Protein AF-A0A8T8BZK5-F1 (afdb_monomer_lite)

Radius of gyration: 18.71 Å; chains: 1; bounding box: 50×17×50 Å

Sequence (58 aa):
MNARHETQASQIVARTKKNWLIHAPGYKQFPMIILDGPLDHDGALAFARTIWPRCTVE

Structure (mmCIF, N/CA/C/O backbone):
data_AF-A0A8T8BZK5-F1
#
_entry.id   AF-A0A8T8BZK5-F1
#
loop_
_atom_site.group_PDB
_atom_site.id
_atom_site.type_symbol
_atom_site.label_atom_id
_atom_site.label_alt_id
_atom_site.label_comp_id
_atom_site.label_asym_id
_atom_site.label_entity_id
_atom_site.label_seq_id
_atom_site.pdbx_PDB_in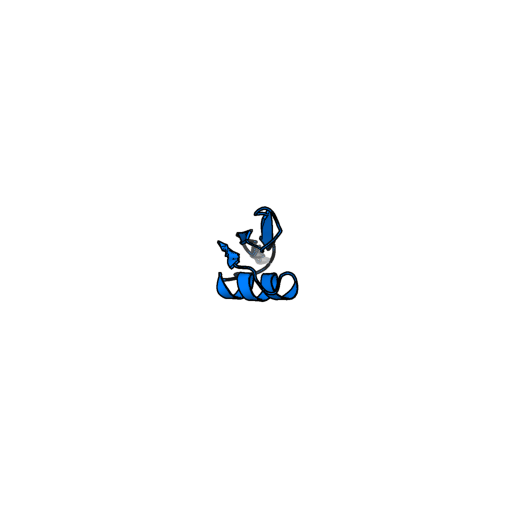s_code
_atom_site.Cartn_x
_atom_site.Cartn_y
_atom_site.Cartn_z
_atom_site.occupancy
_atom_site.B_iso_or_equiv
_atom_site.auth_seq_id
_atom_site.auth_comp_id
_atom_site.auth_asym_id
_atom_site.auth_atom_id
_atom_site.pdbx_PDB_model_num
ATOM 1 N N . MET A 1 1 ? 42.419 -4.662 -36.181 1.00 45.56 1 MET A N 1
ATOM 2 C CA . MET A 1 1 ? 41.802 -5.412 -35.066 1.00 45.56 1 MET A CA 1
ATOM 3 C C . MET A 1 1 ? 40.889 -4.432 -34.350 1.00 45.56 1 MET A C 1
ATOM 5 O O . MET A 1 1 ? 41.373 -3.657 -33.541 1.00 45.56 1 MET A O 1
ATOM 9 N N . ASN A 1 2 ? 39.614 -4.362 -34.736 1.00 39.31 2 ASN A N 1
ATOM 10 C CA . ASN A 1 2 ? 38.709 -3.316 -34.250 1.00 39.31 2 ASN A CA 1
ATOM 11 C C . ASN A 1 2 ? 37.764 -3.947 -33.229 1.00 39.31 2 ASN A C 1
ATOM 13 O O . ASN A 1 2 ? 36.794 -4.608 -33.601 1.00 39.31 2 ASN A O 1
ATOM 17 N N . ALA A 1 3 ? 38.117 -3.805 -31.950 1.00 53.00 3 ALA A N 1
ATOM 18 C CA . ALA A 1 3 ? 37.310 -4.255 -30.828 1.00 53.00 3 ALA A CA 1
ATOM 19 C C . ALA A 1 3 ? 36.008 -3.446 -30.789 1.00 53.00 3 ALA A C 1
ATOM 21 O O . ALA A 1 3 ? 36.015 -2.215 -30.769 1.00 53.00 3 ALA A O 1
ATOM 22 N N . ARG A 1 4 ? 34.885 -4.159 -30.855 1.00 58.72 4 ARG A N 1
ATOM 23 C CA . ARG A 1 4 ? 33.542 -3.597 -30.762 1.00 58.72 4 ARG A CA 1
ATOM 24 C C . ARG A 1 4 ? 33.332 -3.150 -29.318 1.00 58.72 4 ARG A C 1
ATOM 26 O O . ARG A 1 4 ? 33.404 -3.971 -28.412 1.00 58.72 4 ARG A O 1
ATOM 33 N N . HIS A 1 5 ? 33.086 -1.861 -29.110 1.00 53.34 5 HIS A N 1
ATOM 34 C CA . HIS A 1 5 ? 32.570 -1.357 -27.843 1.00 53.34 5 HIS A CA 1
ATOM 35 C C . HIS A 1 5 ? 31.130 -1.857 -27.690 1.00 53.34 5 HIS A C 1
ATOM 37 O O . HIS A 1 5 ? 30.190 -1.259 -28.215 1.00 53.34 5 HIS A O 1
ATOM 43 N N . GLU A 1 6 ? 30.960 -2.995 -27.020 1.00 55.69 6 GLU A N 1
ATOM 44 C CA . GLU A 1 6 ? 29.657 -3.441 -26.539 1.00 55.69 6 GLU A CA 1
ATOM 45 C C . GLU A 1 6 ? 29.186 -2.429 -25.497 1.00 55.69 6 GLU A C 1
ATOM 47 O O . GLU A 1 6 ? 29.704 -2.327 -24.388 1.00 55.69 6 GLU A O 1
ATOM 52 N N . THR A 1 7 ? 28.238 -1.598 -25.919 1.00 52.09 7 THR A N 1
ATOM 53 C CA . THR A 1 7 ? 27.575 -0.625 -25.061 1.00 52.09 7 THR A CA 1
ATOM 54 C C . THR A 1 7 ? 26.720 -1.425 -24.091 1.00 52.09 7 THR A C 1
ATOM 56 O O . THR A 1 7 ? 25.628 -1.870 -24.436 1.00 52.09 7 THR A O 1
ATOM 59 N N . GLN A 1 8 ? 27.260 -1.675 -22.900 1.00 50.91 8 GLN A N 1
ATOM 60 C CA . GLN A 1 8 ? 26.538 -2.267 -21.786 1.00 50.91 8 GLN A CA 1
ATOM 61 C C . GLN A 1 8 ? 25.360 -1.343 -21.477 1.00 50.91 8 GLN A C 1
ATOM 63 O O . GLN A 1 8 ? 25.523 -0.279 -20.882 1.00 50.91 8 GLN A O 1
ATOM 68 N N . ALA A 1 9 ? 24.180 -1.715 -21.974 1.00 54.22 9 ALA A N 1
ATOM 69 C CA . ALA A 1 9 ? 22.938 -1.038 -21.678 1.00 54.22 9 ALA A CA 1
ATOM 70 C C . ALA A 1 9 ? 22.739 -1.123 -20.166 1.00 54.22 9 ALA A C 1
ATOM 72 O O . ALA A 1 9 ? 22.318 -2.149 -19.635 1.00 54.22 9 ALA A O 1
ATOM 73 N N . SER A 1 10 ? 23.088 -0.044 -19.468 1.00 50.12 10 SER A N 1
ATOM 74 C CA . SER A 1 10 ? 22.601 0.231 -18.130 1.00 50.12 10 SER A 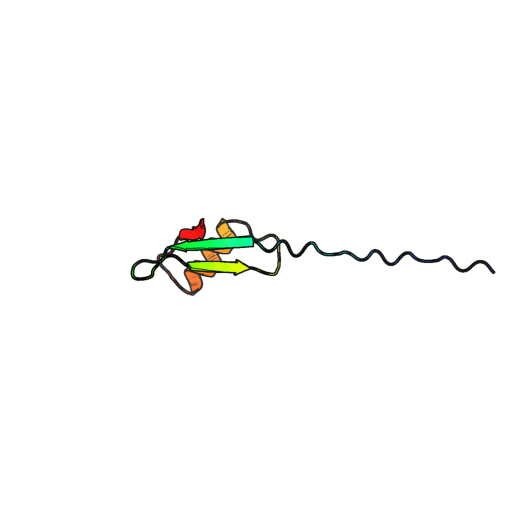CA 1
ATOM 75 C C . SER A 1 10 ? 21.084 0.259 -18.230 1.00 50.12 10 SER A C 1
ATOM 77 O O . SER A 1 10 ? 20.480 1.298 -18.496 1.00 50.12 10 SER A O 1
ATOM 79 N N . GLN A 1 11 ? 20.461 -0.905 -18.056 1.00 54.00 11 GLN A N 1
ATOM 80 C CA . GLN A 1 11 ? 19.080 -1.010 -17.636 1.00 54.00 11 GLN A CA 1
ATOM 81 C C . GLN A 1 11 ? 19.052 -0.351 -16.259 1.00 54.00 11 GLN A C 1
ATOM 83 O O . GLN A 1 11 ? 19.188 -0.990 -15.218 1.00 54.00 11 GLN A O 1
ATOM 88 N N . ILE A 1 12 ? 18.937 0.977 -16.255 1.00 55.53 12 ILE A N 1
ATOM 89 C CA . ILE A 1 12 ? 18.389 1.709 -15.131 1.00 55.53 12 ILE A CA 1
ATOM 90 C C . ILE A 1 12 ? 16.960 1.191 -15.088 1.00 55.53 12 ILE A C 1
ATOM 92 O O . ILE A 1 12 ? 16.071 1.725 -15.748 1.00 55.53 12 ILE A O 1
ATOM 96 N N . VAL A 1 13 ? 16.762 0.056 -14.413 1.00 55.50 13 VAL A N 1
ATOM 97 C CA . VAL A 1 13 ? 15.442 -0.385 -13.995 1.00 55.50 13 VAL A CA 1
ATOM 98 C C . VAL A 1 13 ? 14.943 0.817 -13.226 1.00 55.50 13 VAL A C 1
ATOM 100 O O . VAL A 1 13 ? 15.482 1.128 -12.163 1.00 55.50 13 VAL A O 1
ATOM 103 N N . ALA A 1 14 ? 14.045 1.588 -13.837 1.00 53.34 14 ALA A N 1
ATOM 104 C CA . ALA A 1 14 ? 13.437 2.728 -13.196 1.00 53.34 14 ALA A CA 1
ATOM 105 C C . ALA A 1 14 ? 12.753 2.153 -11.959 1.00 53.34 14 ALA A C 1
ATOM 107 O O . ALA A 1 14 ? 11.662 1.586 -12.048 1.00 53.34 14 ALA A O 1
ATOM 108 N N . ARG A 1 15 ? 13.452 2.197 -10.817 1.00 51.38 15 ARG A N 1
ATOM 109 C CA . ARG A 1 15 ? 12.916 1.863 -9.505 1.00 51.38 15 ARG A CA 1
ATOM 110 C C . ARG A 1 15 ? 11.882 2.928 -9.252 1.00 51.38 15 ARG A C 1
ATOM 112 O O . ARG A 1 15 ? 12.173 4.008 -8.742 1.00 51.38 15 ARG A O 1
ATOM 119 N N . THR A 1 16 ? 10.698 2.665 -9.778 1.00 57.16 16 THR A N 1
ATOM 120 C CA . THR A 1 16 ? 9.593 3.595 -9.766 1.00 57.16 16 THR A CA 1
ATOM 121 C C . THR A 1 16 ? 9.101 3.528 -8.342 1.00 57.16 16 THR A C 1
ATOM 123 O O . THR A 1 16 ? 8.340 2.640 -7.975 1.00 57.16 16 THR A O 1
ATOM 126 N N . LYS A 1 17 ? 9.664 4.393 -7.501 1.00 61.56 17 LYS A N 1
ATOM 127 C CA . LYS A 1 17 ? 9.284 4.500 -6.104 1.00 61.56 17 LYS A CA 1
ATOM 128 C C . LYS A 1 17 ? 7.822 4.930 -6.088 1.00 61.56 17 LYS A C 1
ATOM 130 O O . LYS A 1 17 ? 7.522 6.097 -6.328 1.00 61.56 17 LYS A O 1
ATOM 135 N N . LYS A 1 18 ? 6.923 3.975 -5.859 1.00 70.94 18 LYS A N 1
ATOM 136 C CA . LYS A 1 18 ? 5.513 4.267 -5.620 1.00 70.94 18 LYS A CA 1
ATOM 137 C C . LYS A 1 18 ? 5.320 4.432 -4.123 1.00 70.94 18 LYS A C 1
ATOM 139 O O . LYS A 1 18 ? 5.663 3.554 -3.326 1.00 70.94 18 LYS A O 1
ATOM 144 N N . ASN A 1 19 ? 4.801 5.596 -3.766 1.00 79.44 19 ASN A N 1
ATOM 145 C CA . ASN A 1 19 ? 4.339 5.887 -2.427 1.00 79.44 19 ASN A CA 1
ATOM 146 C C . ASN A 1 19 ? 2.835 5.619 -2.416 1.00 79.44 19 ASN A C 1
ATOM 148 O O . ASN A 1 19 ? 2.109 6.264 -3.164 1.00 79.44 19 ASN A O 1
ATOM 152 N N . TRP A 1 20 ? 2.401 4.688 -1.577 1.00 85.81 20 TRP A N 1
ATOM 153 C CA . TRP A 1 20 ? 0.994 4.394 -1.330 1.00 85.81 20 TRP A CA 1
ATOM 154 C C . TRP A 1 20 ? 0.605 4.958 0.026 1.00 85.81 20 TRP A C 1
ATOM 156 O O . TRP A 1 20 ? 1.377 4.838 0.980 1.00 85.81 20 TRP A O 1
ATOM 166 N N . LEU A 1 21 ? -0.565 5.567 0.146 1.00 89.94 21 LEU A N 1
ATOM 167 C CA . LEU A 1 21 ? -1.068 6.011 1.439 1.00 89.94 21 LEU A CA 1
ATOM 168 C C . LEU A 1 21 ? -1.907 4.894 2.058 1.00 89.94 21 LEU A C 1
ATOM 170 O O . LEU A 1 21 ? -2.884 4.452 1.467 1.00 89.94 21 LEU A O 1
ATOM 174 N N . ILE A 1 22 ? -1.523 4.413 3.241 1.00 90.81 22 ILE A N 1
ATOM 175 C CA . ILE A 1 22 ? -2.242 3.344 3.937 1.00 90.81 22 ILE A CA 1
ATOM 176 C C . ILE A 1 22 ? -3.229 3.942 4.929 1.00 90.81 22 ILE A C 1
ATOM 178 O O . ILE A 1 22 ? -2.883 4.801 5.747 1.00 90.81 22 ILE A O 1
ATOM 182 N N . HIS A 1 23 ? -4.451 3.422 4.894 1.00 92.94 23 HIS A N 1
ATOM 183 C CA . HIS A 1 23 ? -5.509 3.737 5.839 1.00 92.94 23 HIS A CA 1
ATOM 184 C C . HIS A 1 23 ? -5.858 2.460 6.590 1.00 92.94 23 HIS A C 1
ATOM 186 O O . HIS A 1 23 ? -6.386 1.518 6.002 1.00 92.94 23 HIS A O 1
ATOM 192 N N . ALA A 1 24 ? -5.568 2.417 7.887 1.00 90.44 24 ALA A N 1
ATOM 193 C CA . ALA A 1 24 ? -5.900 1.294 8.755 1.00 90.44 24 ALA A CA 1
ATOM 194 C C . ALA A 1 24 ? -6.704 1.802 9.967 1.00 90.44 24 ALA A C 1
ATOM 196 O O . ALA A 1 24 ? -6.294 2.783 10.592 1.00 90.44 24 ALA A O 1
ATOM 197 N N . PRO A 1 25 ? -7.831 1.165 10.336 1.00 89.75 25 PRO A N 1
ATOM 198 C CA . PRO A 1 25 ? -8.609 1.534 11.513 1.00 89.75 25 PRO A CA 1
ATOM 199 C C . PRO A 1 25 ? -7.745 1.556 12.777 1.00 89.75 25 PRO A C 1
ATOM 201 O O . PRO A 1 25 ? -7.015 0.605 13.048 1.00 89.75 25 PRO A O 1
ATOM 204 N N . GLY A 1 26 ? -7.840 2.635 13.553 1.00 88.62 26 GLY A N 1
ATOM 205 C CA . GLY A 1 26 ? -7.055 2.816 14.779 1.00 88.62 26 GLY A CA 1
ATOM 206 C C . GLY A 1 26 ? -5.654 3.403 14.572 1.00 88.62 26 GLY A C 1
ATOM 207 O O . GLY A 1 26 ? -4.994 3.719 15.557 1.00 88.62 26 GLY A O 1
ATOM 208 N N . TYR A 1 27 ? -5.221 3.620 13.326 1.00 86.44 27 TYR A N 1
ATOM 209 C CA . TYR A 1 27 ? -3.964 4.293 12.999 1.00 86.44 27 TYR A CA 1
ATOM 210 C C . TYR A 1 27 ? -4.230 5.577 12.210 1.00 86.44 27 TYR A C 1
ATOM 212 O O . TYR A 1 27 ? -5.165 5.665 11.414 1.00 86.44 27 TYR A O 1
ATOM 220 N N . LYS A 1 28 ? -3.382 6.589 12.412 1.00 88.44 28 LYS A N 1
ATOM 221 C CA . LYS A 1 28 ? -3.339 7.752 11.517 1.00 88.44 28 LYS A CA 1
ATOM 222 C C . LYS A 1 28 ? -2.840 7.292 10.145 1.00 88.44 28 LYS A C 1
ATOM 224 O O . LYS A 1 28 ? -1.992 6.411 10.102 1.00 88.44 28 LYS A O 1
ATOM 229 N N . GLN A 1 29 ? -3.321 7.883 9.051 1.00 89.19 29 GLN A N 1
ATOM 230 C CA . GLN A 1 29 ? -2.814 7.574 7.707 1.00 89.19 29 GLN A CA 1
ATOM 231 C C . GLN A 1 29 ? -1.288 7.718 7.643 1.00 89.19 29 GLN A C 1
ATOM 233 O O . GLN A 1 29 ? -0.735 8.705 8.142 1.00 89.19 29 GLN A O 1
ATOM 238 N N . PHE A 1 30 ? -0.618 6.750 7.019 1.00 88.56 30 PHE A N 1
ATOM 239 C CA . PHE A 1 30 ? 0.838 6.740 6.882 1.00 88.56 30 PHE A CA 1
ATOM 240 C C . PHE A 1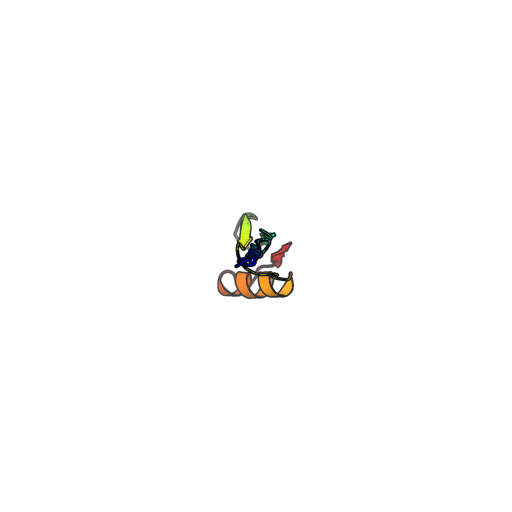 30 ? 1.270 6.245 5.494 1.00 88.56 30 PHE A C 1
ATOM 242 O O . PHE A 1 30 ? 0.588 5.414 4.893 1.00 88.56 30 PHE A O 1
ATOM 249 N N . PRO A 1 31 ? 2.395 6.749 4.956 1.00 87.38 31 PRO A N 1
ATOM 250 C CA . PRO A 1 31 ? 2.887 6.328 3.656 1.00 87.38 31 PRO A CA 1
ATOM 251 C C . PRO A 1 31 ? 3.592 4.971 3.743 1.00 87.38 31 PRO A C 1
ATOM 253 O O . PRO A 1 31 ? 4.419 4.730 4.622 1.00 87.38 31 PRO A O 1
ATOM 256 N N . MET A 1 32 ? 3.325 4.120 2.765 1.00 86.38 32 MET A N 1
ATOM 257 C CA . MET A 1 32 ? 4.061 2.904 2.479 1.00 86.38 32 MET A CA 1
ATOM 258 C C . MET A 1 32 ? 4.866 3.109 1.196 1.00 86.38 32 MET A C 1
ATOM 260 O O . MET A 1 32 ? 4.329 3.424 0.136 1.00 86.38 32 MET A O 1
ATOM 264 N N . ILE A 1 33 ? 6.181 2.945 1.300 1.00 79.12 33 ILE A N 1
ATOM 265 C CA . ILE A 1 33 ? 7.104 3.117 0.181 1.00 79.12 33 ILE A CA 1
ATOM 266 C C . ILE A 1 33 ? 7.501 1.739 -0.325 1.00 79.12 33 ILE A C 1
ATOM 268 O O . ILE A 1 33 ? 8.084 0.954 0.422 1.00 79.12 33 ILE A O 1
ATOM 272 N N . ILE A 1 34 ? 7.243 1.477 -1.603 1.00 74.75 34 ILE A N 1
ATOM 273 C CA . ILE A 1 34 ? 7.658 0.237 -2.260 1.00 74.75 34 ILE A CA 1
ATOM 274 C C . ILE A 1 34 ? 8.754 0.592 -3.259 1.00 74.75 34 ILE A C 1
ATOM 276 O O . ILE A 1 34 ? 8.565 1.421 -4.149 1.00 74.75 34 ILE A O 1
ATOM 280 N N . LEU A 1 35 ? 9.942 0.030 -3.029 1.00 65.88 35 LEU A N 1
ATOM 281 C CA . LEU A 1 35 ? 11.170 0.381 -3.749 1.00 65.88 35 LEU A CA 1
ATOM 282 C C . LEU A 1 35 ? 11.424 -0.498 -4.978 1.00 65.88 35 LEU A C 1
ATOM 284 O O . LEU A 1 35 ? 12.269 -0.140 -5.799 1.00 65.88 35 LEU A O 1
ATOM 288 N N . ASP A 1 36 ? 10.719 -1.625 -5.102 1.00 61.16 36 ASP A N 1
ATOM 289 C CA . ASP A 1 36 ? 11.019 -2.653 -6.094 1.00 61.16 36 ASP A CA 1
ATOM 290 C C . ASP A 1 36 ? 9.743 -3.156 -6.789 1.00 61.16 36 ASP A C 1
ATOM 292 O O . ASP A 1 36 ? 8.778 -3.561 -6.140 1.00 61.16 36 ASP A O 1
ATOM 296 N N . GLY A 1 37 ? 9.766 -3.109 -8.122 1.00 59.91 37 GLY A N 1
ATOM 297 C CA . GLY A 1 37 ? 8.753 -3.676 -9.010 1.00 59.91 37 GLY A CA 1
ATOM 298 C C . GLY A 1 37 ? 7.597 -2.743 -9.415 1.00 59.91 37 GLY A C 1
ATOM 299 O O . GLY A 1 37 ? 7.246 -1.809 -8.689 1.00 59.91 37 GLY A O 1
ATOM 300 N N . PRO A 1 38 ? 6.973 -2.992 -10.585 1.00 59.69 38 PRO A N 1
ATOM 301 C CA . PRO A 1 38 ? 5.706 -2.381 -10.969 1.00 59.69 38 PRO A CA 1
ATOM 302 C C . PRO A 1 38 ? 4.601 -2.975 -10.093 1.00 59.69 38 PRO A C 1
ATOM 304 O O . PRO A 1 38 ? 3.876 -3.873 -10.505 1.00 59.69 38 PRO A O 1
ATOM 307 N N . LEU A 1 39 ? 4.508 -2.526 -8.842 1.00 70.31 39 LEU A N 1
ATOM 308 C CA . LEU A 1 39 ? 3.393 -2.921 -8.002 1.00 70.31 39 LEU A CA 1
ATOM 309 C C . LEU A 1 39 ? 2.186 -2.062 -8.375 1.00 70.31 39 LEU A C 1
ATOM 311 O O . LEU A 1 39 ? 2.210 -0.826 -8.281 1.00 70.31 39 LEU A O 1
ATOM 315 N N . ASP A 1 40 ? 1.152 -2.728 -8.863 1.00 80.06 40 ASP A N 1
ATOM 316 C CA . ASP A 1 40 ? -0.159 -2.138 -9.072 1.00 80.06 40 ASP A CA 1
ATOM 317 C C . ASP A 1 40 ? -0.891 -1.985 -7.736 1.00 80.06 40 ASP A C 1
ATOM 319 O O . ASP A 1 40 ? -0.494 -2.561 -6.720 1.00 80.06 40 ASP A O 1
ATOM 323 N N . HIS A 1 41 ? -1.952 -1.178 -7.737 1.00 83.81 41 HIS A N 1
ATOM 324 C CA . HIS A 1 41 ? -2.744 -0.868 -6.541 1.00 83.81 41 HIS A CA 1
ATOM 325 C C . HIS A 1 41 ? -3.168 -2.134 -5.781 1.00 83.81 41 HIS A C 1
ATOM 327 O O . HIS A 1 41 ? -2.972 -2.224 -4.571 1.00 83.81 41 HIS A O 1
ATOM 333 N N . ASP A 1 42 ? -3.623 -3.159 -6.505 1.00 85.62 42 ASP A N 1
ATOM 334 C CA . ASP A 1 42 ? -4.056 -4.437 -5.930 1.00 85.62 42 ASP A CA 1
ATOM 335 C C . ASP A 1 42 ? -2.914 -5.178 -5.212 1.00 85.62 42 ASP A C 1
ATOM 337 O O . ASP A 1 42 ? -3.078 -5.686 -4.103 1.00 85.62 42 ASP A O 1
ATOM 341 N N . GLY A 1 43 ? -1.709 -5.161 -5.792 1.00 86.50 43 GLY A N 1
ATOM 342 C CA . GLY A 1 43 ? -0.518 -5.743 -5.172 1.00 86.50 43 GLY A CA 1
ATOM 343 C C . GLY A 1 43 ? -0.092 -4.986 -3.912 1.00 86.50 43 GLY A C 1
ATOM 344 O O . GLY A 1 43 ? 0.284 -5.604 -2.912 1.00 86.50 43 GLY A O 1
ATOM 345 N N . ALA A 1 44 ? -0.199 -3.654 -3.929 1.00 86.38 44 ALA A N 1
ATOM 346 C CA . ALA A 1 44 ? 0.078 -2.819 -2.762 1.00 86.38 44 ALA A CA 1
ATOM 347 C C . ALA A 1 44 ? -0.932 -3.077 -1.637 1.00 86.38 44 ALA A C 1
ATOM 349 O O . ALA A 1 44 ? -0.544 -3.211 -0.474 1.00 86.38 44 ALA A O 1
ATOM 350 N N . LEU A 1 45 ? -2.210 -3.232 -1.988 1.00 89.19 45 LEU A N 1
ATOM 351 C CA . LEU A 1 45 ? -3.274 -3.569 -1.051 1.00 89.19 45 LEU A CA 1
ATOM 352 C C . LEU A 1 45 ? -3.094 -4.965 -0.454 1.00 89.19 45 LEU A C 1
ATOM 354 O O . LEU A 1 45 ? -3.221 -5.128 0.761 1.00 89.19 45 LEU A O 1
ATOM 358 N N . ALA A 1 46 ? -2.775 -5.964 -1.278 1.00 89.19 46 ALA A N 1
ATOM 359 C CA . ALA A 1 46 ? -2.518 -7.324 -0.822 1.00 89.19 46 ALA A CA 1
ATOM 360 C C . ALA A 1 46 ? -1.354 -7.362 0.176 1.00 89.19 46 ALA A C 1
ATOM 362 O O . ALA A 1 46 ? -1.497 -7.941 1.254 1.00 89.19 46 ALA A O 1
ATOM 363 N N . PHE A 1 47 ? -0.243 -6.681 -0.129 1.00 87.19 47 PHE A N 1
ATOM 364 C CA . PHE A 1 47 ? 0.886 -6.581 0.793 1.00 87.19 47 PHE A CA 1
ATOM 365 C C . PHE A 1 47 ? 0.497 -5.864 2.088 1.00 87.19 47 PHE A C 1
ATOM 367 O O . PHE A 1 47 ? 0.737 -6.394 3.173 1.00 87.19 47 PHE A O 1
ATOM 374 N N . ALA A 1 48 ? -0.138 -4.691 2.006 1.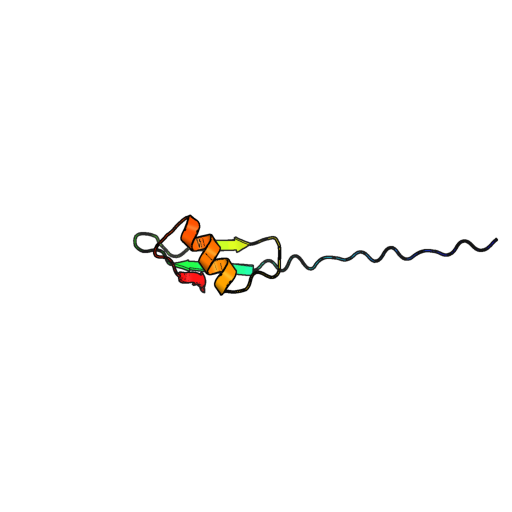00 89.38 48 ALA A N 1
ATOM 375 C CA . ALA A 1 48 ? -0.533 -3.933 3.190 1.00 89.38 48 ALA A CA 1
ATOM 376 C C . ALA A 1 48 ? -1.472 -4.746 4.100 1.00 89.38 48 ALA A C 1
ATOM 378 O O . ALA A 1 48 ? -1.341 -4.703 5.325 1.00 89.38 48 ALA A O 1
ATOM 379 N N . ARG A 1 49 ? -2.355 -5.567 3.516 1.00 91.50 49 ARG A N 1
ATOM 380 C CA . ARG A 1 49 ? -3.262 -6.461 4.250 1.00 91.50 49 ARG A CA 1
ATOM 381 C C . ARG A 1 49 ? -2.565 -7.592 5.001 1.00 91.50 49 ARG A C 1
ATOM 383 O O . ARG A 1 49 ? -3.140 -8.082 5.969 1.00 91.50 49 ARG A O 1
ATOM 390 N N . THR A 1 50 ? -1.341 -7.971 4.626 1.00 90.00 50 THR A N 1
ATOM 391 C CA . THR A 1 50 ? -0.552 -8.947 5.405 1.00 90.00 50 THR A CA 1
ATOM 392 C C . THR A 1 50 ? -0.155 -8.420 6.787 1.00 90.00 50 THR A C 1
ATOM 394 O O . THR A 1 50 ? 0.050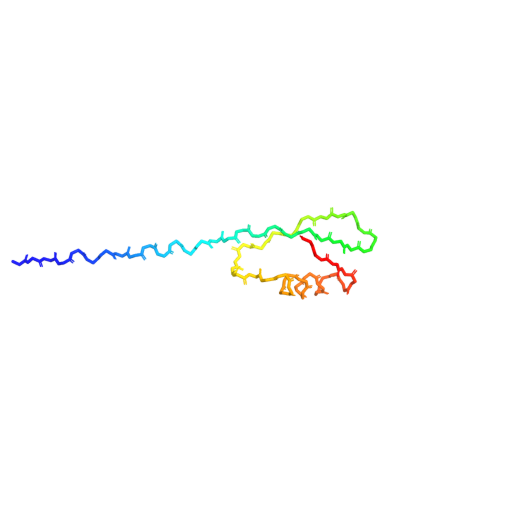 -9.210 7.704 1.00 90.00 50 THR A O 1
ATOM 397 N N . ILE A 1 51 ? -0.091 -7.094 6.951 1.00 90.00 51 ILE A N 1
ATOM 398 C CA . ILE A 1 51 ? 0.277 -6.416 8.202 1.00 90.00 51 ILE A CA 1
ATOM 399 C C . ILE A 1 51 ? -0.974 -5.826 8.869 1.00 90.00 51 ILE A C 1
ATOM 401 O O . ILE A 1 51 ? -1.190 -5.997 10.068 1.00 90.00 51 ILE A O 1
ATOM 405 N N . TRP A 1 52 ? -1.829 -5.161 8.085 1.00 89.50 52 TRP A N 1
ATOM 406 C CA . TRP A 1 52 ? -3.068 -4.525 8.535 1.00 89.50 52 TRP A CA 1
ATOM 407 C C . TRP A 1 52 ? -4.273 -5.144 7.819 1.00 89.50 52 TRP A C 1
ATOM 409 O O . TRP A 1 52 ? -4.687 -4.655 6.765 1.00 89.50 52 TRP A O 1
ATOM 419 N N . PRO A 1 53 ? -4.903 -6.187 8.382 1.00 88.56 53 PRO A N 1
ATOM 420 C CA . PRO A 1 53 ? -5.903 -6.992 7.673 1.00 88.56 53 PRO A CA 1
ATOM 421 C C . PRO A 1 53 ? -7.143 -6.207 7.219 1.00 88.56 53 PRO A C 1
ATOM 423 O O . PRO A 1 53 ? -7.853 -6.634 6.313 1.00 88.56 53 PRO A O 1
ATOM 426 N N . ARG A 1 54 ? -7.404 -5.040 7.820 1.00 91.44 54 ARG A N 1
ATOM 427 C CA . ARG A 1 54 ? -8.515 -4.145 7.466 1.00 91.44 54 ARG A CA 1
ATOM 428 C C . ARG A 1 54 ? -8.027 -2.795 6.935 1.00 91.44 54 ARG A C 1
ATOM 430 O O . ARG A 1 54 ? -8.534 -1.774 7.380 1.00 91.44 54 ARG A O 1
ATOM 437 N N . CYS A 1 55 ? -7.047 -2.772 6.032 1.00 91.62 55 CYS A N 1
ATOM 438 C CA . CYS A 1 55 ? -6.572 -1.528 5.418 1.00 91.62 55 CYS A CA 1
ATOM 439 C C . CYS A 1 55 ? -7.043 -1.311 3.970 1.00 91.62 55 CYS A C 1
ATOM 441 O O . CYS A 1 55 ? -7.484 -2.244 3.286 1.00 91.62 55 CYS A O 1
ATOM 443 N N . THR A 1 56 ? -6.920 -0.059 3.524 1.00 90.62 56 THR A N 1
ATOM 444 C CA . THR A 1 56 ? -7.016 0.381 2.125 1.00 90.62 56 THR A CA 1
ATOM 445 C C . THR A 1 56 ? -5.766 1.168 1.736 1.00 90.62 56 THR A C 1
ATOM 447 O O . THR A 1 56 ? -5.070 1.696 2.609 1.00 90.62 56 THR A O 1
ATOM 450 N N . VAL A 1 57 ? -5.480 1.225 0.433 1.00 88.62 57 VAL A N 1
ATOM 45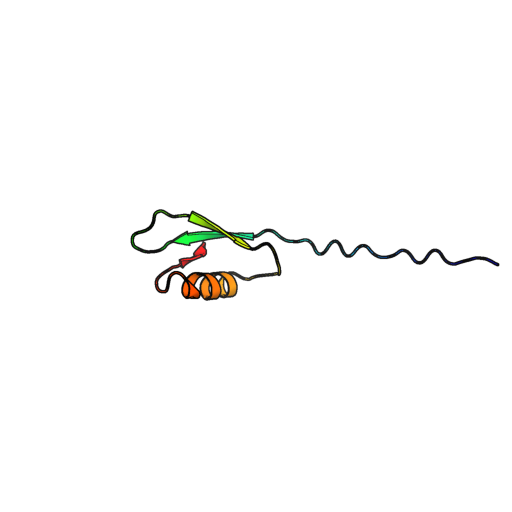1 C CA . VAL A 1 57 ? -4.356 1.980 -0.137 1.00 88.62 57 VAL A CA 1
ATOM 452 C C . VAL A 1 57 ? -4.881 3.018 -1.131 1.00 88.62 57 VAL A C 1
ATOM 454 O O . VAL A 1 57 ? -5.844 2.722 -1.841 1.00 88.62 57 VAL A O 1
ATOM 457 N N . GLU A 1 58 ? -4.284 4.208 -1.162 1.00 85.19 58 GLU A N 1
ATOM 458 C CA . GLU A 1 58 ? -4.544 5.294 -2.131 1.00 85.19 58 GLU A CA 1
ATOM 459 C C . GLU A 1 58 ? -3.253 5.728 -2.832 1.00 85.19 58 GLU A C 1
ATOM 461 O O . GLU A 1 58 ? -2.186 5.731 -2.165 1.00 85.19 58 GLU A O 1
#

Foldseek 3Di:
DDDDPPPPPPPPVVQVFDWKWKDAPPDDIDIDTDRDDPQDLVNVQVVVCVVRVPMHID

Organism: NCBI:txid629265

Secondary structure (DSSP, 8-state):
-----------------EEEEEE-TTS--EEEEE-SS---HHHHHHHHHHH-TT-EE-

pLDDT: mean 75.03, std 16.29, range [39.31, 92.94]